Protein AF-A0A6V7ULL2-F1 (afdb_monomer_lite)

Organism: Meloidogyne enterolobii (NCBI:txid390850)

Radius of gyration: 16.39 Å; chains: 1; bounding box: 46×39×40 Å

Sequence (145 aa):
MGKAIVPNARLYYIKGDEFDYPAMVLNYNDGRDNDGDEVKQTCSNTSVIGDVFQLLDPESTFVWLDEYEECGPESPKPTEYLRKQIKVKLVEDENGMKINENCWISVNTYIWNWPVENENGDLIAPVVECIESGDWLLHTNNKNK

Structure (mmCIF, N/CA/C/O backbone):
data_AF-A0A6V7ULL2-F1
#
_entry.id   AF-A0A6V7ULL2-F1
#
loop_
_atom_site.group_PDB
_atom_site.id
_atom_site.type_symbol
_atom_site.label_atom_id
_atom_site.label_alt_id
_atom_site.label_comp_id
_atom_site.label_asym_id
_atom_site.label_entity_id
_atom_site.label_seq_id
_atom_site.pdbx_PDB_ins_code
_atom_site.Cartn_x
_atom_site.Cartn_y
_atom_site.Cartn_z
_atom_site.occupancy
_atom_site.B_iso_or_equiv
_atom_site.auth_seq_id
_atom_site.auth_comp_id
_atom_site.auth_asym_id
_atom_site.auth_atom_id
_atom_site.pdbx_PDB_model_num
ATOM 1 N N . MET A 1 1 ? -16.478 2.527 6.599 1.00 76.62 1 MET A N 1
ATOM 2 C CA . MET A 1 1 ? -15.164 2.108 7.169 1.00 76.62 1 MET A CA 1
ATOM 3 C C . MET A 1 1 ? -14.273 3.345 7.319 1.00 76.62 1 MET A C 1
ATOM 5 O O . MET A 1 1 ? -14.473 4.287 6.564 1.00 76.62 1 MET A O 1
ATOM 9 N N . GLY A 1 2 ? -13.400 3.384 8.333 1.00 92.25 2 GLY A N 1
ATOM 10 C CA . GLY A 1 2 ? -12.644 4.584 8.730 1.00 92.25 2 GLY A CA 1
ATOM 11 C C . GLY A 1 2 ? -11.133 4.462 8.531 1.00 92.25 2 GLY A C 1
ATOM 12 O O . GLY A 1 2 ? -10.679 3.805 7.593 1.00 92.25 2 GLY A O 1
ATOM 13 N N . LYS A 1 3 ? -10.349 5.090 9.413 1.00 95.25 3 LYS A N 1
ATOM 14 C CA . LYS A 1 3 ? -8.883 5.133 9.307 1.00 95.25 3 LYS A CA 1
ATOM 15 C C . LYS A 1 3 ? -8.223 3.879 9.847 1.00 95.25 3 LYS A C 1
ATOM 17 O O . LYS A 1 3 ? -8.606 3.356 10.897 1.00 95.25 3 LYS A O 1
ATOM 22 N N . ALA A 1 4 ? -7.172 3.443 9.166 1.00 95.94 4 ALA A N 1
ATOM 23 C CA . ALA A 1 4 ? -6.332 2.342 9.591 1.00 95.94 4 ALA A CA 1
ATOM 24 C C . ALA A 1 4 ? -4.843 2.676 9.508 1.00 95.94 4 ALA A C 1
ATOM 26 O O . ALA A 1 4 ? -4.400 3.524 8.735 1.00 95.94 4 ALA A O 1
ATOM 27 N N . ILE A 1 5 ? -4.077 1.949 10.314 1.00 95.62 5 ILE A N 1
ATOM 28 C CA . ILE A 1 5 ? -2.622 1.954 10.310 1.00 95.62 5 ILE A CA 1
ATOM 29 C C . ILE A 1 5 ? -2.140 0.616 9.757 1.00 95.62 5 ILE A C 1
ATOM 31 O O . ILE A 1 5 ? -2.496 -0.450 10.274 1.00 95.62 5 ILE A O 1
ATOM 35 N N . VAL A 1 6 ? -1.292 0.681 8.737 1.00 95.94 6 VAL A N 1
ATOM 36 C CA . VAL A 1 6 ? -0.493 -0.434 8.235 1.00 95.94 6 VAL A CA 1
ATOM 37 C C . VAL A 1 6 ? 0.835 -0.440 8.995 1.00 95.94 6 VAL A C 1
ATOM 39 O O . VAL A 1 6 ? 1.656 0.452 8.785 1.00 95.94 6 VAL A O 1
ATOM 42 N N . PRO A 1 7 ? 1.065 -1.389 9.913 1.00 93.00 7 PRO A N 1
ATOM 43 C CA . PRO A 1 7 ? 2.337 -1.495 10.613 1.00 93.00 7 PRO A CA 1
ATOM 44 C C . PRO A 1 7 ? 3.390 -2.177 9.736 1.00 93.00 7 PRO A C 1
ATOM 46 O O . PRO A 1 7 ? 3.055 -2.920 8.816 1.00 93.00 7 PRO A O 1
ATOM 49 N N . ASN A 1 8 ? 4.660 -1.993 10.091 1.00 91.25 8 ASN A N 1
ATOM 50 C CA . ASN A 1 8 ? 5.816 -2.518 9.364 1.00 91.25 8 ASN A CA 1
ATOM 51 C C . ASN A 1 8 ? 5.768 -2.154 7.876 1.00 91.25 8 ASN A C 1
ATOM 53 O O . ASN A 1 8 ? 6.025 -2.989 7.012 1.00 91.25 8 ASN A O 1
ATOM 57 N N . ALA A 1 9 ? 5.398 -0.915 7.579 1.00 93.88 9 ALA A N 1
ATOM 58 C CA . ALA A 1 9 ? 5.301 -0.412 6.222 1.00 93.88 9 ALA A CA 1
ATOM 59 C C . ALA A 1 9 ? 5.868 0.999 6.139 1.00 93.88 9 ALA A C 1
ATOM 61 O O . ALA A 1 9 ? 5.933 1.724 7.134 1.00 93.88 9 ALA A O 1
ATOM 62 N N . ARG A 1 10 ? 6.266 1.381 4.932 1.00 95.06 10 ARG A N 1
ATOM 63 C CA . ARG A 1 10 ? 6.764 2.711 4.601 1.00 95.06 10 ARG A CA 1
ATOM 64 C C . ARG A 1 10 ? 6.039 3.259 3.403 1.00 95.06 10 ARG A C 1
ATOM 66 O O . ARG A 1 10 ? 5.603 2.497 2.544 1.00 95.06 10 ARG A O 1
ATOM 73 N N . LEU A 1 11 ? 5.948 4.579 3.364 1.00 96.00 11 LEU A N 1
ATOM 74 C CA . LEU A 1 11 ? 5.337 5.309 2.274 1.00 96.00 11 LEU A CA 1
ATOM 75 C C . LEU A 1 11 ? 6.412 6.131 1.574 1.00 96.00 11 LEU A C 1
ATOM 77 O O . LEU A 1 11 ? 7.161 6.849 2.230 1.00 96.00 11 LEU A O 1
ATOM 81 N N . TYR A 1 12 ? 6.469 6.038 0.257 1.00 95.62 12 TYR A N 1
ATOM 82 C CA . TYR A 1 12 ? 7.415 6.758 -0.580 1.00 95.62 12 TYR A CA 1
ATOM 83 C C . TYR A 1 12 ? 6.665 7.646 -1.570 1.00 95.62 12 TYR A C 1
ATOM 85 O O . TYR A 1 12 ? 5.563 7.314 -2.003 1.00 95.62 12 TYR A O 1
ATOM 93 N N . TYR A 1 13 ? 7.260 8.781 -1.916 1.00 95.81 13 TYR A N 1
ATOM 94 C CA . TYR A 1 13 ? 6.781 9.662 -2.978 1.00 95.81 13 TYR A CA 1
ATOM 95 C C . TYR A 1 13 ? 7.464 9.265 -4.290 1.00 95.81 13 TYR A C 1
ATOM 97 O O . TYR A 1 13 ? 8.697 9.299 -4.392 1.00 95.81 13 TYR A O 1
ATOM 105 N N . ILE A 1 14 ? 6.654 8.872 -5.271 1.00 95.88 14 ILE A N 1
ATOM 106 C CA . ILE A 1 14 ? 7.091 8.521 -6.617 1.00 95.88 14 ILE A CA 1
ATOM 107 C C . ILE A 1 14 ? 6.783 9.675 -7.557 1.00 95.88 14 ILE A C 1
ATOM 109 O O . ILE A 1 14 ? 5.654 10.172 -7.596 1.00 95.88 14 ILE A O 1
ATOM 113 N N . LYS A 1 15 ? 7.789 10.078 -8.333 1.00 94.81 15 LYS A N 1
ATOM 114 C CA . LYS A 1 15 ? 7.603 11.035 -9.417 1.00 94.81 15 LYS A CA 1
ATOM 115 C C . LYS A 1 15 ? 7.201 10.295 -10.687 1.00 94.81 15 LYS A C 1
ATOM 117 O O . LYS A 1 15 ? 8.050 9.660 -11.310 1.00 94.81 15 LYS A O 1
ATOM 122 N N . GLY A 1 16 ? 5.924 10.376 -11.041 1.00 89.81 16 GLY A N 1
ATOM 123 C CA . GLY A 1 16 ? 5.402 9.789 -12.271 1.00 89.81 16 GLY A CA 1
ATOM 124 C C . GLY A 1 16 ? 5.525 10.732 -13.467 1.00 89.81 16 GLY A C 1
ATOM 125 O O . GLY A 1 16 ? 5.832 11.919 -13.324 1.00 89.81 16 GLY A O 1
ATOM 126 N N . ASP A 1 17 ? 5.272 10.194 -14.658 1.00 87.44 17 ASP A N 1
ATOM 127 C CA . ASP A 1 17 ? 5.325 10.962 -15.907 1.00 87.44 17 ASP A CA 1
ATOM 128 C C . ASP A 1 17 ? 4.113 11.896 -16.068 1.00 87.44 17 ASP A C 1
ATOM 130 O O . ASP A 1 17 ? 4.262 13.038 -16.509 1.00 87.44 17 ASP A O 1
ATOM 134 N N . GLU A 1 18 ? 2.917 11.431 -15.688 1.00 86.69 18 GLU A N 1
ATOM 135 C CA . GLU A 1 18 ? 1.670 12.209 -15.771 1.00 86.69 18 GLU A CA 1
ATOM 136 C C . GLU A 1 18 ? 1.243 12.802 -14.424 1.00 86.69 18 GLU A C 1
ATOM 138 O O . GLU A 1 18 ? 0.775 13.941 -14.354 1.00 86.69 18 GLU A O 1
ATOM 143 N N . PHE A 1 19 ? 1.399 12.033 -13.349 1.00 86.75 19 PHE A N 1
ATOM 144 C CA . PHE A 1 19 ? 1.062 12.434 -11.990 1.00 86.75 19 PHE A CA 1
ATOM 145 C C . PHE A 1 19 ? 1.993 11.752 -10.995 1.00 86.75 19 PHE A C 1
ATOM 147 O O . PHE A 1 19 ? 2.426 10.620 -11.195 1.00 86.75 19 PHE A O 1
ATOM 154 N N . ASP A 1 20 ? 2.276 12.448 -9.901 1.00 92.69 20 ASP A N 1
ATOM 155 C CA . ASP A 1 20 ? 3.003 11.865 -8.783 1.00 92.69 20 ASP A CA 1
ATOM 156 C C . ASP A 1 20 ? 2.073 10.998 -7.938 1.00 92.69 20 ASP A C 1
ATOM 158 O O . ASP A 1 20 ? 0.892 11.319 -7.765 1.00 92.69 20 ASP A O 1
ATOM 162 N N . TYR A 1 21 ? 2.612 9.932 -7.357 1.00 93.31 21 TYR A N 1
ATOM 163 C CA . TYR A 1 21 ? 1.809 8.981 -6.600 1.00 93.31 21 TYR A CA 1
ATOM 164 C C . TYR A 1 21 ? 2.562 8.383 -5.400 1.00 93.31 21 TYR A C 1
ATOM 166 O O . TYR A 1 21 ? 3.797 8.375 -5.362 1.00 93.31 21 TYR A O 1
ATOM 174 N N . PRO A 1 22 ? 1.832 7.919 -4.369 1.00 95.69 22 PRO A N 1
ATOM 175 C CA . PRO A 1 22 ? 2.428 7.246 -3.225 1.00 95.69 22 PRO A CA 1
ATOM 176 C C . PRO A 1 22 ? 2.733 5.774 -3.520 1.00 95.69 22 PRO A C 1
ATOM 178 O O . PRO A 1 22 ? 1.890 5.066 -4.055 1.00 95.69 22 PRO A O 1
ATOM 181 N N . ALA A 1 23 ? 3.874 5.282 -3.040 1.00 95.69 23 ALA A N 1
ATOM 182 C CA . ALA A 1 23 ? 4.236 3.867 -3.048 1.00 95.69 23 ALA A CA 1
ATOM 183 C C . ALA A 1 23 ? 4.351 3.329 -1.617 1.00 95.69 23 ALA A C 1
ATOM 185 O O . ALA A 1 23 ? 5.197 3.778 -0.841 1.00 95.69 23 ALA A O 1
ATOM 186 N N . MET A 1 24 ? 3.516 2.350 -1.257 1.00 96.19 24 MET A N 1
ATOM 187 C CA . MET A 1 24 ? 3.641 1.647 0.021 1.00 96.19 24 MET A CA 1
ATOM 188 C C . MET A 1 24 ? 4.517 0.404 -0.131 1.00 96.19 24 MET A C 1
ATOM 190 O O . MET A 1 24 ? 4.204 -0.487 -0.917 1.00 96.19 24 MET A O 1
ATOM 194 N N . VAL A 1 25 ? 5.571 0.311 0.677 1.00 94.94 25 VAL A N 1
ATOM 195 C CA . VAL A 1 25 ? 6.464 -0.852 0.760 1.00 94.94 25 VAL A CA 1
ATOM 196 C C . VAL A 1 25 ? 6.285 -1.521 2.116 1.00 94.94 25 VAL A C 1
ATOM 198 O O . VAL A 1 25 ? 6.264 -0.853 3.149 1.00 94.94 25 VAL A O 1
ATOM 201 N N . LEU A 1 26 ? 6.168 -2.849 2.128 1.00 92.06 26 LEU A N 1
ATOM 202 C CA . LEU A 1 26 ? 6.168 -3.623 3.369 1.00 92.06 26 LEU A CA 1
ATOM 203 C C . LEU A 1 26 ? 7.610 -3.896 3.804 1.00 92.06 26 LEU A C 1
ATOM 205 O O . LEU A 1 26 ? 8.407 -4.427 3.030 1.00 92.06 26 LEU A O 1
ATOM 209 N N . ASN A 1 27 ? 7.926 -3.606 5.062 1.00 84.06 27 ASN A N 1
ATOM 210 C CA . ASN A 1 27 ? 9.162 -4.055 5.681 1.00 84.06 27 ASN A CA 1
ATOM 211 C C . ASN A 1 27 ? 9.011 -5.557 5.953 1.00 84.06 27 ASN A C 1
ATOM 213 O O . ASN A 1 27 ? 8.255 -5.968 6.838 1.00 84.06 27 ASN A O 1
ATOM 217 N N . TYR A 1 28 ? 9.700 -6.396 5.180 1.00 60.81 28 TYR A N 1
ATOM 218 C CA . TYR A 1 28 ? 9.790 -7.812 5.516 1.00 60.81 28 TYR A CA 1
ATOM 219 C C . TYR A 1 28 ? 10.593 -7.956 6.809 1.00 60.81 28 TYR A C 1
ATOM 221 O O . TYR A 1 28 ? 11.805 -7.754 6.821 1.00 60.81 28 TYR A O 1
ATOM 229 N N . ASN A 1 29 ? 9.919 -8.360 7.886 1.00 47.31 29 ASN A N 1
ATOM 230 C CA . ASN A 1 29 ? 10.578 -9.008 9.015 1.00 47.31 29 ASN A CA 1
ATOM 231 C C . ASN A 1 29 ? 11.028 -10.400 8.538 1.00 47.31 29 ASN A C 1
ATOM 233 O O . ASN A 1 29 ? 10.369 -11.397 8.834 1.00 47.31 29 ASN A O 1
ATOM 237 N N . ASP A 1 30 ? 12.101 -10.488 7.747 1.00 34.91 30 ASP A N 1
ATOM 238 C CA . ASP A 1 30 ? 12.868 -11.733 7.735 1.00 34.91 30 ASP A CA 1
ATOM 239 C C . ASP A 1 30 ? 13.397 -11.864 9.162 1.00 34.91 30 ASP A C 1
ATOM 241 O O . ASP A 1 30 ? 14.082 -10.964 9.643 1.00 34.91 30 ASP A O 1
ATOM 245 N N . GLY A 1 31 ? 13.000 -12.914 9.878 1.00 37.06 31 GLY A N 1
ATOM 246 C CA . GLY A 1 31 ? 13.398 -13.184 11.260 1.00 37.06 31 GLY A CA 1
ATOM 247 C C . GLY A 1 31 ? 14.886 -13.507 11.403 1.00 37.06 31 GLY A C 1
ATOM 248 O O . GLY A 1 31 ? 15.245 -14.394 12.171 1.00 37.06 31 GLY A O 1
ATOM 249 N N . ARG A 1 32 ? 15.753 -12.834 10.644 1.00 38.62 32 ARG A N 1
ATOM 250 C CA . ARG A 1 32 ? 17.177 -12.794 10.902 1.00 38.62 32 ARG A CA 1
ATOM 251 C C . ARG A 1 32 ? 17.416 -11.776 11.996 1.00 38.62 32 ARG A C 1
ATOM 253 O O . ARG A 1 32 ? 17.404 -10.566 11.773 1.00 38.62 32 ARG A O 1
ATOM 260 N N . ASP A 1 33 ? 17.684 -12.314 13.172 1.00 41.34 33 ASP A N 1
ATOM 261 C CA . ASP A 1 33 ? 18.658 -11.736 14.080 1.00 41.34 33 ASP A CA 1
ATOM 262 C C . ASP A 1 33 ? 19.939 -11.455 13.263 1.00 41.34 33 ASP A C 1
ATOM 264 O O . ASP A 1 33 ? 20.754 -12.347 13.035 1.00 41.34 33 ASP A O 1
ATOM 268 N N . ASN A 1 34 ? 20.070 -10.249 12.706 1.00 43.28 34 ASN A N 1
ATOM 269 C CA . ASN A 1 34 ? 21.249 -9.857 11.939 1.00 43.28 34 ASN A CA 1
ATOM 270 C C . ASN A 1 34 ? 22.294 -9.290 12.904 1.00 43.28 34 ASN A C 1
ATOM 272 O O . ASN A 1 34 ? 22.378 -8.085 13.133 1.00 43.28 34 ASN A O 1
ATOM 276 N N . ASP A 1 35 ? 23.104 -10.194 13.451 1.00 46.38 35 ASP A N 1
ATOM 277 C CA . ASP A 1 35 ? 24.536 -9.941 13.591 1.00 46.38 35 ASP A CA 1
ATOM 278 C C . ASP A 1 35 ? 25.095 -9.742 12.165 1.00 46.38 35 ASP A C 1
ATOM 280 O O . ASP A 1 35 ? 25.151 -10.693 11.385 1.00 46.38 35 ASP A O 1
ATOM 284 N N . GLY A 1 36 ? 25.476 -8.514 11.804 1.00 43.22 36 GLY A N 1
ATOM 285 C CA . GLY A 1 36 ? 26.248 -8.229 10.586 1.00 43.22 36 GLY A CA 1
ATOM 286 C C . GLY A 1 36 ? 25.607 -7.228 9.621 1.00 43.22 36 GLY A C 1
ATOM 287 O O . GLY A 1 36 ? 24.565 -7.501 9.036 1.00 43.22 36 GLY A O 1
ATOM 288 N N . ASP A 1 37 ? 26.309 -6.103 9.458 1.00 40.25 37 ASP A N 1
ATOM 289 C CA . ASP A 1 37 ? 26.110 -4.971 8.543 1.00 40.25 37 ASP A CA 1
ATOM 290 C C . ASP A 1 37 ? 24.738 -4.275 8.578 1.00 40.25 37 ASP A C 1
ATOM 292 O O . ASP A 1 37 ? 23.764 -4.675 7.941 1.00 40.25 37 ASP A O 1
ATOM 296 N N . GLU A 1 38 ? 24.701 -3.153 9.310 1.00 43.56 38 GLU A N 1
ATOM 297 C CA . GLU A 1 38 ? 23.631 -2.155 9.262 1.00 43.56 38 GLU A CA 1
ATOM 298 C C . GLU A 1 38 ? 23.393 -1.715 7.810 1.00 43.56 38 GLU A C 1
ATOM 300 O O . GLU A 1 38 ? 24.102 -0.862 7.269 1.00 43.56 38 GLU A O 1
ATOM 305 N N . VAL A 1 39 ? 22.359 -2.268 7.174 1.00 49.06 39 VAL A N 1
ATOM 306 C CA . VAL A 1 39 ? 21.775 -1.655 5.982 1.00 49.06 39 VAL A CA 1
ATOM 307 C C . VAL A 1 39 ? 21.327 -0.259 6.406 1.00 49.06 39 VAL A C 1
ATOM 309 O O . VAL A 1 39 ? 20.430 -0.123 7.241 1.00 49.06 39 VAL A O 1
ATOM 312 N N . LYS A 1 40 ? 21.995 0.777 5.883 1.00 53.44 40 LYS A N 1
ATOM 313 C CA . LYS A 1 40 ? 21.672 2.179 6.161 1.00 53.44 40 LYS A CA 1
ATOM 314 C C . LYS A 1 40 ? 20.259 2.462 5.687 1.00 53.44 40 LYS A C 1
ATOM 316 O O . LYS A 1 40 ? 20.011 2.705 4.514 1.00 53.44 40 LYS A O 1
ATOM 321 N N . GLN A 1 41 ? 19.343 2.403 6.633 1.00 57.22 41 GLN A N 1
ATOM 322 C CA . GLN A 1 41 ? 17.932 2.551 6.383 1.00 57.22 41 GLN A CA 1
ATOM 323 C C . GLN A 1 41 ? 17.564 4.030 6.465 1.00 57.22 41 GLN A C 1
ATOM 325 O O . GLN A 1 41 ? 17.807 4.667 7.490 1.00 57.22 41 GLN A O 1
ATOM 330 N N . THR A 1 42 ? 17.003 4.588 5.393 1.00 60.38 42 THR A N 1
ATOM 331 C CA . THR A 1 42 ? 16.804 6.046 5.317 1.00 60.38 42 THR A CA 1
ATOM 332 C C . THR A 1 42 ? 15.591 6.550 6.089 1.00 60.38 42 THR A C 1
ATOM 334 O O . THR A 1 42 ? 15.568 7.715 6.474 1.00 60.38 42 THR A O 1
ATOM 337 N N . CYS A 1 43 ? 14.608 5.678 6.339 1.00 62.50 43 CYS A N 1
ATOM 338 C CA . CYS A 1 43 ? 13.311 6.078 6.870 1.00 62.50 43 CYS A CA 1
ATOM 339 C C . CYS A 1 43 ? 13.061 5.554 8.288 1.00 62.50 43 CYS A C 1
ATOM 341 O O . CYS A 1 43 ? 13.082 4.339 8.530 1.00 62.50 43 CYS A O 1
ATOM 343 N N . SER A 1 44 ? 12.801 6.467 9.225 1.00 70.00 44 SER A N 1
ATOM 344 C CA . SER A 1 44 ? 12.641 6.136 10.649 1.00 70.00 44 SER A CA 1
ATOM 345 C C . SER A 1 44 ? 11.248 5.602 10.988 1.00 70.00 44 SER A C 1
ATOM 347 O O . SER A 1 44 ? 11.092 4.787 11.902 1.00 70.00 44 SER A O 1
ATOM 349 N N . ASN A 1 45 ? 10.231 6.013 10.227 1.00 74.00 45 ASN A N 1
ATOM 350 C CA . ASN A 1 45 ? 8.876 5.512 10.397 1.00 74.00 45 ASN A CA 1
ATOM 351 C C . ASN A 1 45 ? 8.721 4.074 9.863 1.00 74.00 45 ASN A C 1
ATOM 353 O O . ASN A 1 45 ? 9.368 3.626 8.910 1.00 74.00 45 ASN A O 1
ATOM 357 N N . THR A 1 46 ? 7.832 3.340 10.522 1.00 85.75 46 THR A N 1
ATOM 358 C CA . THR A 1 46 ? 7.502 1.935 10.261 1.00 85.75 46 THR A CA 1
ATOM 359 C C . THR A 1 46 ? 5.995 1.723 10.136 1.00 85.75 46 THR A C 1
ATOM 361 O O . THR A 1 46 ? 5.515 0.596 10.252 1.00 85.75 46 THR A O 1
ATOM 364 N N . SER A 1 47 ? 5.226 2.790 9.917 1.00 93.56 47 SER A N 1
ATOM 365 C CA . SER A 1 47 ? 3.782 2.706 9.747 1.00 93.56 47 SER A CA 1
ATOM 366 C C . SER A 1 47 ? 3.250 3.652 8.675 1.00 93.56 47 SER A C 1
ATOM 368 O O . SER A 1 47 ? 3.736 4.769 8.523 1.00 93.56 47 SER A O 1
ATOM 370 N N . VAL A 1 48 ? 2.220 3.198 7.963 1.00 96.38 48 VAL A N 1
ATOM 371 C CA . VAL A 1 48 ? 1.487 3.975 6.955 1.00 96.38 48 VAL A CA 1
ATOM 372 C C . VAL A 1 48 ? 0.050 4.166 7.416 1.00 96.38 48 VAL A C 1
ATOM 374 O O . VAL A 1 48 ? -0.567 3.235 7.935 1.00 96.38 48 VAL A O 1
ATOM 377 N N . ILE A 1 49 ? -0.484 5.369 7.237 1.00 95.56 49 ILE A N 1
ATOM 378 C CA . ILE A 1 49 ? -1.856 5.735 7.583 1.00 95.56 49 ILE A CA 1
ATOM 379 C C . ILE A 1 49 ? -2.670 5.815 6.295 1.00 95.56 49 ILE A C 1
ATOM 381 O O . ILE A 1 49 ? -2.234 6.396 5.303 1.00 95.56 49 ILE A O 1
ATOM 385 N N . GLY A 1 50 ? -3.872 5.250 6.322 1.00 95.31 50 GLY A N 1
ATOM 386 C CA . GLY A 1 50 ? -4.799 5.325 5.203 1.00 95.31 50 GLY A CA 1
ATOM 387 C C . GLY A 1 50 ? -6.246 5.136 5.627 1.00 95.31 50 GLY A C 1
ATOM 388 O O . GLY A 1 50 ? -6.552 4.858 6.789 1.00 95.31 50 GLY A O 1
ATOM 389 N N . ASP A 1 51 ? -7.139 5.282 4.658 1.00 95.56 51 ASP A N 1
ATOM 390 C CA . ASP A 1 51 ? -8.564 5.024 4.817 1.00 95.56 51 ASP A CA 1
ATOM 391 C C . ASP A 1 51 ? -8.902 3.622 4.289 1.00 95.56 51 ASP A C 1
ATOM 393 O O . ASP A 1 51 ? -8.333 3.153 3.301 1.00 95.56 51 ASP A O 1
ATOM 397 N N . VAL A 1 52 ? -9.830 2.936 4.956 1.00 95.50 52 VAL A N 1
ATOM 398 C CA . VAL A 1 52 ? -10.322 1.620 4.536 1.00 95.50 52 VAL A CA 1
ATOM 399 C C . VAL A 1 52 ? -11.744 1.768 4.026 1.00 95.50 52 VAL A C 1
ATOM 401 O O . VAL A 1 52 ? -12.568 2.437 4.645 1.00 95.50 52 VAL A O 1
ATOM 404 N N . PHE A 1 53 ? -12.053 1.085 2.926 1.00 94.62 53 PHE A N 1
ATOM 405 C CA . PHE A 1 53 ? -13.375 1.097 2.312 1.00 94.62 53 PHE A CA 1
ATOM 406 C C . PHE A 1 53 ? -13.940 -0.316 2.205 1.00 94.62 53 PHE A C 1
ATOM 408 O O . PHE A 1 53 ? -13.226 -1.271 1.896 1.00 94.62 53 PHE A O 1
ATOM 415 N N . GLN A 1 54 ? -15.246 -0.439 2.443 1.00 94.38 54 GLN A N 1
ATOM 416 C CA . GLN A 1 54 ? -15.975 -1.666 2.156 1.00 94.38 54 GLN A CA 1
ATOM 417 C C . GLN A 1 54 ? -16.456 -1.612 0.708 1.00 94.38 54 GLN A C 1
ATOM 419 O O . GLN A 1 54 ? -17.201 -0.707 0.335 1.00 94.38 54 GLN A O 1
ATOM 424 N N . LEU A 1 55 ? -16.044 -2.589 -0.096 1.00 94.94 55 LEU A N 1
ATOM 425 C CA . LEU A 1 55 ? -16.494 -2.714 -1.478 1.00 94.94 55 LEU A CA 1
ATOM 426 C C . LEU A 1 55 ? -17.840 -3.443 -1.532 1.00 94.94 55 LEU A C 1
ATOM 428 O O . LEU A 1 55 ? -18.027 -4.448 -0.844 1.00 94.94 55 LEU A O 1
ATOM 432 N N . LEU A 1 56 ? -18.764 -2.939 -2.354 1.00 95.31 56 LEU A N 1
ATOM 433 C CA . LEU A 1 56 ? -20.078 -3.559 -2.569 1.00 95.31 56 LEU A CA 1
ATOM 434 C C . LEU A 1 56 ? -19.979 -4.813 -3.445 1.00 95.31 56 LEU A C 1
ATOM 436 O O . LEU A 1 56 ? -20.620 -5.815 -3.144 1.00 95.31 56 LEU A O 1
ATOM 440 N N . ASP A 1 57 ? -19.151 -4.754 -4.490 1.00 96.75 57 ASP A N 1
ATOM 441 C CA . ASP A 1 57 ? -18.835 -5.874 -5.379 1.00 96.75 57 ASP A CA 1
ATOM 442 C C . ASP A 1 57 ? -17.309 -6.026 -5.497 1.00 96.75 57 ASP A C 1
ATOM 444 O O . ASP A 1 57 ? -16.691 -5.494 -6.423 1.00 96.75 57 ASP A O 1
ATOM 448 N N . PRO A 1 58 ? -16.666 -6.700 -4.523 1.00 95.62 58 PRO A N 1
ATOM 449 C CA . PRO A 1 58 ? -15.215 -6.826 -4.498 1.00 95.62 58 PRO A CA 1
ATOM 450 C C . PRO A 1 58 ? -14.642 -7.484 -5.757 1.00 95.62 58 PRO A C 1
ATOM 452 O O . PRO A 1 58 ? -13.564 -7.098 -6.192 1.00 95.62 58 PRO A O 1
ATOM 455 N N . GLU A 1 59 ? -15.334 -8.464 -6.342 1.00 95.25 59 GLU A N 1
ATOM 456 C CA . GLU A 1 59 ? -14.832 -9.211 -7.499 1.00 95.25 59 GLU A CA 1
ATOM 457 C C . GLU A 1 59 ? -14.682 -8.293 -8.714 1.00 95.25 59 GLU A C 1
ATOM 459 O O . GLU A 1 59 ? -13.572 -8.124 -9.223 1.00 95.25 59 GLU A O 1
ATOM 464 N N . SER A 1 60 ? -15.763 -7.615 -9.108 1.00 96.56 60 SER A N 1
ATOM 465 C CA . SER A 1 60 ? -15.733 -6.690 -10.244 1.00 96.56 60 SER A CA 1
ATOM 466 C C . SER A 1 60 ? -14.857 -5.468 -9.971 1.00 96.56 60 SER A C 1
ATOM 468 O O . SER A 1 60 ? -14.118 -5.026 -10.851 1.00 96.56 60 SER A O 1
ATOM 470 N N . THR A 1 61 ? -14.906 -4.915 -8.752 1.00 97.00 61 THR A N 1
ATOM 471 C CA . THR A 1 61 ? -14.103 -3.735 -8.404 1.00 97.00 61 THR A CA 1
ATOM 472 C C . THR A 1 61 ? -12.612 -4.040 -8.442 1.00 97.00 61 THR A C 1
ATOM 474 O O . THR A 1 61 ? -11.854 -3.225 -8.957 1.00 97.00 61 THR A O 1
ATOM 477 N N . PHE A 1 62 ? -12.173 -5.199 -7.947 1.00 97.00 62 PHE A N 1
ATOM 478 C CA . PHE A 1 62 ? -10.752 -5.525 -7.995 1.00 97.00 62 PHE A CA 1
ATOM 479 C C . PHE A 1 62 ? -10.247 -5.825 -9.400 1.00 97.00 62 PHE A C 1
ATOM 481 O O . PHE A 1 62 ? -9.106 -5.491 -9.676 1.00 97.00 62 PHE A O 1
ATOM 488 N N . VAL A 1 63 ? -11.055 -6.412 -10.288 1.00 96.06 63 VAL A N 1
ATOM 489 C CA . VAL A 1 63 ? -10.656 -6.554 -11.700 1.00 96.06 63 VAL A CA 1
ATOM 490 C C . VAL A 1 63 ? -10.395 -5.178 -12.3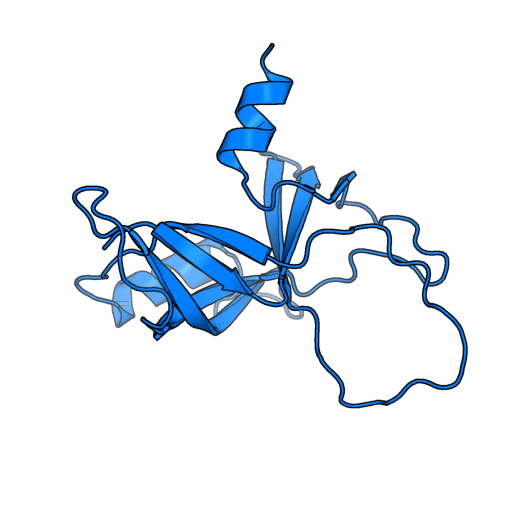04 1.00 96.06 63 VAL A C 1
ATOM 492 O O . VAL A 1 63 ? -9.350 -4.959 -12.900 1.00 96.06 63 VAL A O 1
ATOM 495 N N . TRP A 1 64 ? -11.306 -4.226 -12.090 1.00 96.38 64 TRP A N 1
ATOM 496 C CA . TRP A 1 64 ? -11.130 -2.867 -12.596 1.00 96.38 64 TRP A CA 1
ATOM 497 C C . TRP A 1 64 ? -9.913 -2.151 -11.986 1.00 96.38 64 TRP A C 1
ATOM 499 O O . TRP A 1 64 ? -9.158 -1.515 -12.715 1.00 96.38 64 TRP A O 1
ATOM 509 N N . LEU A 1 65 ? -9.700 -2.274 -10.670 1.00 96.56 65 LEU A N 1
ATOM 510 C CA . LEU A 1 65 ? -8.539 -1.684 -9.998 1.00 96.56 65 LEU A CA 1
ATOM 511 C C . LEU A 1 65 ? -7.218 -2.339 -10.428 1.00 96.56 65 LEU A C 1
ATOM 513 O O . LEU A 1 65 ? -6.231 -1.637 -10.581 1.00 96.56 65 LEU A O 1
ATOM 517 N N . ASP A 1 66 ? -7.185 -3.654 -10.649 1.00 96.88 66 ASP A N 1
ATOM 518 C CA . ASP A 1 66 ? -5.973 -4.341 -11.106 1.00 96.88 66 ASP A CA 1
ATOM 519 C C . ASP A 1 66 ? -5.560 -3.888 -12.511 1.00 96.88 66 ASP A C 1
ATOM 521 O O . ASP A 1 66 ? -4.370 -3.733 -12.767 1.00 96.88 66 ASP A O 1
ATOM 525 N N . GLU A 1 67 ? -6.523 -3.647 -13.406 1.00 95.75 67 GLU A N 1
ATOM 526 C CA . GLU A 1 67 ? -6.248 -3.060 -14.723 1.00 95.75 67 GLU A CA 1
ATOM 527 C C . GLU A 1 67 ? -5.765 -1.607 -14.603 1.00 95.75 67 GLU A C 1
ATOM 529 O O . GLU A 1 67 ? -4.824 -1.221 -15.289 1.00 95.75 67 GLU A O 1
ATOM 534 N N . TYR A 1 68 ? -6.372 -0.810 -13.713 1.00 93.56 68 TYR A N 1
ATOM 535 C CA . TYR A 1 68 ? -5.963 0.579 -13.464 1.00 93.56 68 TYR A CA 1
ATOM 536 C C . TYR A 1 68 ? -4.539 0.686 -12.895 1.00 93.56 68 TYR A C 1
ATOM 538 O O . TYR A 1 68 ? -3.764 1.518 -13.348 1.00 93.56 68 TYR A O 1
ATOM 546 N N . GLU A 1 69 ? -4.187 -0.171 -11.935 1.00 93.56 69 GLU A N 1
ATOM 547 C CA . GLU A 1 69 ? -2.849 -0.248 -11.322 1.00 93.56 69 GLU A CA 1
ATOM 548 C C . GLU A 1 69 ? -1.847 -1.044 -12.182 1.00 93.56 69 GLU A C 1
ATOM 550 O O . GLU A 1 69 ? -0.764 -1.406 -11.717 1.00 93.56 69 GLU A O 1
ATOM 555 N N . GLU A 1 70 ? -2.240 -1.401 -13.409 1.00 93.75 70 GLU A N 1
ATOM 556 C CA . GLU A 1 70 ? -1.457 -2.181 -14.368 1.00 93.75 70 GLU A CA 1
ATOM 557 C C . GLU A 1 70 ? -0.861 -3.474 -13.776 1.00 93.75 70 GLU A C 1
ATOM 559 O O . GLU A 1 70 ? 0.235 -3.909 -14.135 1.00 93.75 70 GLU A O 1
ATOM 564 N N . CYS A 1 71 ? -1.604 -4.141 -12.890 1.00 95.44 71 CYS A N 1
ATOM 565 C CA . CYS A 1 71 ? -1.215 -5.404 -12.258 1.00 95.44 71 CYS A CA 1
ATOM 566 C C . CYS A 1 71 ? -2.185 -6.571 -12.515 1.00 95.44 71 CYS A C 1
ATOM 568 O O . CYS A 1 71 ? -2.132 -7.600 -11.830 1.00 95.44 71 CYS A O 1
ATOM 570 N N . GLY A 1 72 ? -3.044 -6.422 -13.524 1.00 92.44 72 GLY A N 1
ATOM 571 C CA . GLY A 1 72 ? -3.970 -7.442 -13.998 1.00 92.44 72 GLY A CA 1
ATOM 572 C C . GLY A 1 72 ? -3.289 -8.665 -14.635 1.00 92.44 72 GLY A C 1
ATOM 573 O O . GLY A 1 72 ? -2.069 -8.707 -14.824 1.00 92.44 72 GLY A O 1
ATOM 574 N N . PRO A 1 73 ? -4.066 -9.711 -14.973 1.00 90.25 73 PRO A N 1
ATOM 575 C CA . PRO A 1 73 ? -3.540 -10.952 -15.550 1.00 90.25 73 PRO A CA 1
ATOM 576 C C . PRO A 1 73 ? -2.758 -10.757 -16.855 1.00 90.25 73 PRO A C 1
ATOM 578 O O . PRO A 1 73 ? -1.792 -11.488 -17.092 1.00 90.25 73 PRO A O 1
ATOM 581 N N . GLU A 1 74 ? -3.165 -9.774 -17.659 1.00 92.75 74 GLU A N 1
ATOM 582 C CA . GLU A 1 74 ? -2.589 -9.464 -18.971 1.00 92.75 74 GLU A CA 1
ATOM 583 C C . GLU A 1 74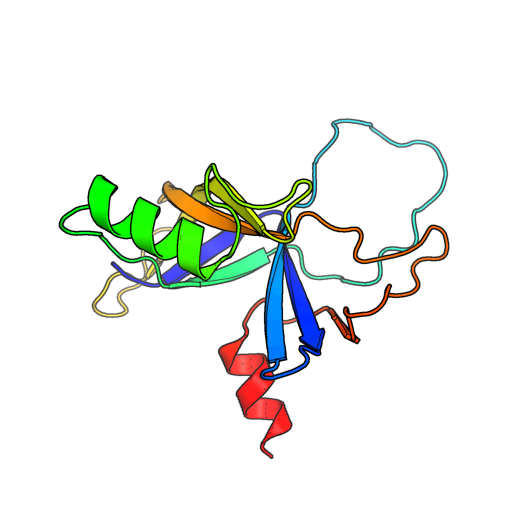 ? -1.435 -8.450 -18.899 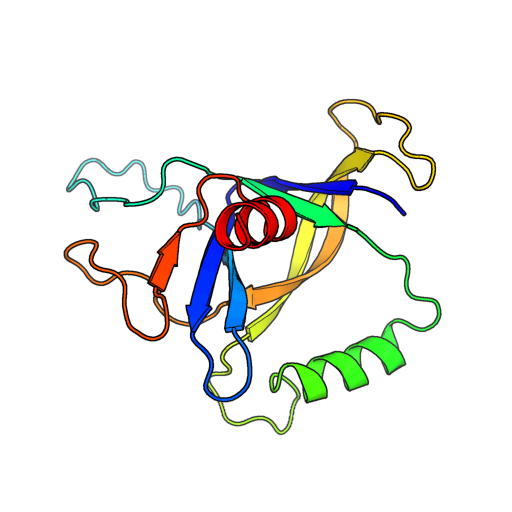1.00 92.75 74 GLU A C 1
ATOM 585 O O . GLU A 1 74 ? -0.761 -8.205 -19.903 1.00 92.75 74 GLU A O 1
ATOM 590 N N . SER A 1 75 ? -1.164 -7.880 -17.721 1.00 92.44 75 SER A N 1
ATOM 591 C CA . SER A 1 75 ? -0.101 -6.895 -17.543 1.00 92.44 75 SER A CA 1
ATOM 592 C C . SER A 1 75 ? 1.295 -7.514 -17.715 1.00 92.44 75 SER A C 1
ATOM 594 O O . SER A 1 75 ? 1.555 -8.625 -17.226 1.00 92.44 75 SER A O 1
ATOM 596 N N . PRO A 1 76 ? 2.241 -6.805 -18.365 1.00 92.44 76 PRO A N 1
ATOM 597 C CA . PRO A 1 76 ? 3.635 -7.225 -18.426 1.00 92.44 76 PRO A CA 1
ATOM 598 C C . PRO A 1 76 ? 4.229 -7.416 -17.026 1.00 92.44 76 PRO A C 1
ATOM 600 O O . PRO A 1 76 ? 3.992 -6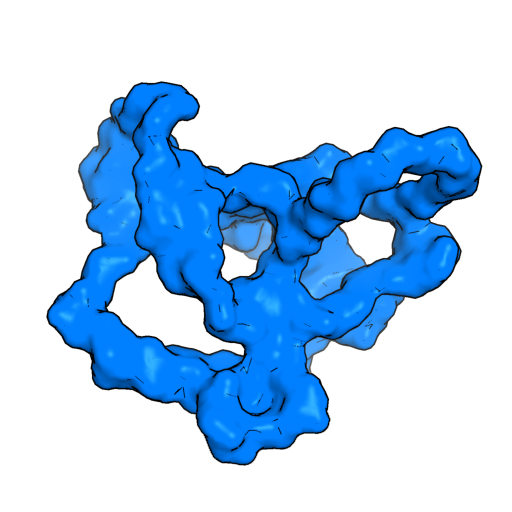.626 -16.117 1.00 92.44 76 PRO A O 1
ATOM 603 N N . LYS A 1 77 ? 5.028 -8.473 -16.847 1.00 91.06 77 LYS A N 1
ATOM 604 C CA . LYS A 1 77 ? 5.653 -8.802 -15.556 1.00 91.06 77 LYS A CA 1
ATOM 605 C C . LYS A 1 77 ? 7.160 -8.518 -15.576 1.00 91.06 77 LYS A C 1
ATOM 607 O O . LYS A 1 77 ? 7.798 -8.826 -16.586 1.00 91.06 77 LYS A O 1
ATOM 612 N N . PRO A 1 78 ? 7.751 -8.053 -14.456 1.00 92.31 78 PRO A N 1
ATOM 613 C CA . PRO A 1 78 ? 7.101 -7.742 -13.176 1.00 92.31 78 PRO A CA 1
ATOM 614 C C . PRO A 1 78 ? 6.334 -6.411 -13.207 1.00 92.31 78 PRO A C 1
ATOM 616 O O . PRO A 1 78 ? 6.804 -5.443 -13.792 1.00 92.31 78 PRO A O 1
ATOM 619 N N . THR A 1 79 ? 5.187 -6.369 -12.531 1.00 94.19 79 THR A N 1
ATOM 620 C CA . THR A 1 79 ? 4.346 -5.169 -12.395 1.00 94.19 79 THR A CA 1
ATOM 621 C C . THR A 1 79 ? 4.906 -4.246 -11.308 1.00 94.19 79 THR A C 1
ATOM 623 O O . THR A 1 79 ? 5.621 -4.717 -10.411 1.00 94.19 79 THR A O 1
ATOM 626 N N . GLU A 1 80 ? 4.601 -2.947 -11.381 1.00 93.56 80 GLU A N 1
ATOM 627 C CA . GLU A 1 80 ? 5.009 -1.952 -10.372 1.00 93.56 80 GLU A CA 1
ATOM 628 C C . GLU A 1 80 ? 4.325 -2.198 -9.029 1.00 93.56 80 GLU A C 1
ATOM 630 O O . GLU A 1 80 ? 4.976 -2.213 -7.984 1.00 93.56 80 GLU A O 1
ATOM 635 N N . TYR A 1 81 ? 3.022 -2.475 -9.066 1.00 95.62 81 TYR A N 1
ATOM 636 C CA . TYR A 1 81 ? 2.236 -2.830 -7.895 1.00 95.62 81 TYR A CA 1
ATOM 637 C C . TYR A 1 81 ? 1.859 -4.306 -7.881 1.00 95.62 81 TYR A C 1
ATOM 639 O O . TYR A 1 81 ? 1.707 -4.966 -8.911 1.00 95.62 81 TYR A O 1
ATOM 647 N N . LEU A 1 82 ? 1.676 -4.830 -6.671 1.00 95.19 82 LEU A N 1
ATOM 648 C CA . LEU A 1 82 ? 1.082 -6.134 -6.413 1.00 95.19 82 LEU A CA 1
ATOM 649 C C . LEU A 1 82 ? -0.121 -5.976 -5.490 1.00 95.19 82 LEU A C 1
ATOM 651 O O . LEU A 1 82 ? 0.023 -5.498 -4.361 1.00 95.19 82 LEU A O 1
ATOM 655 N N . ARG A 1 83 ? -1.283 -6.487 -5.908 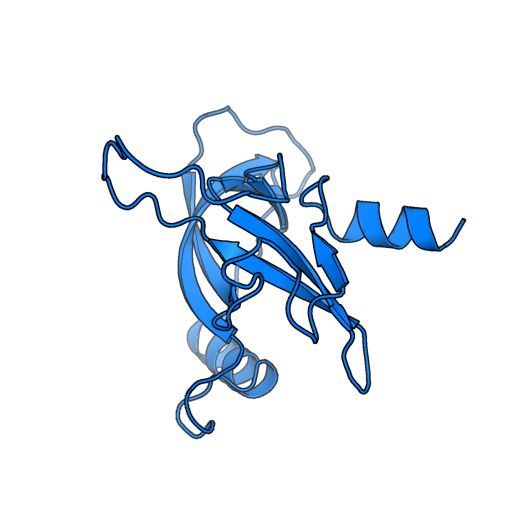1.00 96.25 83 ARG A N 1
ATOM 656 C CA . ARG A 1 83 ? -2.423 -6.638 -5.002 1.00 96.25 83 ARG A CA 1
ATOM 657 C C . ARG A 1 83 ? -2.117 -7.693 -3.937 1.00 96.25 83 ARG A C 1
ATOM 659 O O . ARG A 1 83 ? -1.775 -8.841 -4.236 1.00 96.25 83 ARG A O 1
ATOM 666 N N . LYS A 1 84 ? -2.240 -7.311 -2.668 1.00 95.56 84 LYS A N 1
ATOM 667 C CA . LYS A 1 84 ? -2.001 -8.167 -1.502 1.00 95.56 84 LYS A CA 1
ATOM 668 C C . LYS A 1 84 ? -3.108 -8.001 -0.478 1.00 95.56 84 LYS A C 1
ATOM 670 O O . LYS A 1 84 ? -3.564 -6.892 -0.213 1.00 95.56 84 LYS A O 1
ATOM 675 N N . GLN A 1 85 ? -3.472 -9.108 0.161 1.00 96.81 85 GLN A N 1
ATOM 676 C CA . GLN A 1 85 ? -4.252 -9.066 1.388 1.00 96.81 85 GLN A CA 1
ATOM 677 C C . GLN A 1 85 ? -3.306 -8.931 2.586 1.00 96.81 85 GLN A C 1
ATOM 679 O O . GLN A 1 85 ? -2.412 -9.759 2.767 1.00 96.81 85 GLN A O 1
ATOM 684 N N . ILE A 1 86 ? -3.505 -7.902 3.407 1.00 95.62 86 ILE A N 1
ATOM 685 C CA . ILE A 1 86 ? -2.683 -7.606 4.586 1.00 95.62 86 ILE A CA 1
ATOM 686 C C . ILE A 1 86 ? -3.550 -7.386 5.828 1.00 95.62 86 ILE A C 1
ATOM 688 O O . ILE A 1 86 ? -4.749 -7.128 5.722 1.00 95.62 86 ILE A O 1
ATOM 692 N N . LYS A 1 87 ? -2.940 -7.470 7.017 1.00 95.50 87 LYS A N 1
ATOM 693 C CA . LYS A 1 87 ? -3.588 -7.107 8.285 1.00 95.50 87 LYS A CA 1
ATOM 694 C C . LYS A 1 87 ? -3.248 -5.673 8.668 1.00 95.50 87 LYS A C 1
ATOM 696 O O . LYS A 1 87 ? -2.076 -5.309 8.695 1.00 95.50 87 LYS A O 1
ATOM 701 N N . VAL A 1 88 ? -4.264 -4.901 9.033 1.00 95.62 88 VAL A N 1
ATOM 702 C CA . VAL A 1 88 ? -4.128 -3.497 9.451 1.00 95.62 88 VAL A CA 1
ATOM 703 C C . VAL A 1 88 ? -4.854 -3.256 10.768 1.00 95.62 88 VAL A C 1
ATOM 705 O O . VAL A 1 88 ? -5.779 -3.997 11.112 1.00 95.62 88 VAL A O 1
ATOM 708 N N . LYS A 1 89 ? -4.434 -2.227 11.505 1.00 95.62 89 LYS A N 1
ATOM 709 C CA . LYS A 1 89 ? -5.102 -1.781 12.732 1.00 95.62 89 LYS A CA 1
ATOM 710 C C . LYS A 1 89 ? -6.130 -0.718 12.385 1.00 95.62 89 LYS A C 1
ATOM 712 O O . LYS A 1 89 ? -5.742 0.353 11.932 1.00 95.62 89 LYS A O 1
ATOM 717 N N . LEU A 1 90 ? -7.409 -0.985 12.609 1.00 95.50 90 LEU A N 1
ATOM 718 C CA . LEU A 1 90 ? -8.450 0.027 12.471 1.00 95.50 90 LEU A CA 1
ATOM 719 C C . LEU A 1 90 ? -8.410 0.938 13.707 1.00 95.50 90 LEU A C 1
ATOM 721 O O . LEU A 1 90 ? -8.517 0.453 14.832 1.00 95.50 90 LEU A O 1
ATOM 725 N N . VAL A 1 91 ? -8.210 2.239 13.498 1.00 95.31 91 VAL A N 1
ATOM 726 C CA . VAL A 1 91 ? -8.016 3.229 14.573 1.00 95.31 91 VAL A CA 1
ATOM 727 C C . VAL A 1 91 ? -9.165 4.219 14.678 1.00 95.31 91 VAL A C 1
ATOM 729 O O . VAL A 1 91 ? -9.389 4.768 15.754 1.00 95.31 91 VAL A O 1
ATOM 732 N N . GLU A 1 92 ? -9.924 4.403 13.600 1.00 95.19 92 GLU A N 1
ATOM 733 C CA . GLU A 1 92 ? -11.143 5.206 13.585 1.00 95.19 92 GLU A CA 1
ATOM 734 C C . GLU A 1 92 ? -12.231 4.490 12.785 1.00 95.19 92 GLU A C 1
ATOM 736 O O . GLU A 1 92 ? -11.949 3.791 11.807 1.00 95.19 92 GLU A O 1
ATOM 741 N N . ASP A 1 93 ? -13.483 4.660 13.199 1.00 93.00 93 ASP A N 1
ATOM 742 C CA . ASP A 1 93 ? -14.633 4.256 12.399 1.00 93.00 93 ASP A CA 1
ATOM 743 C C . ASP A 1 93 ? -14.985 5.319 11.343 1.00 93.00 93 ASP A C 1
ATOM 745 O O . ASP A 1 93 ? -14.306 6.331 11.177 1.00 93.00 93 ASP A O 1
ATOM 749 N N . GLU A 1 94 ? -16.056 5.082 10.591 1.00 90.62 94 GLU A N 1
ATOM 750 C CA . GLU A 1 94 ? -16.517 6.007 9.548 1.00 90.62 94 GLU A CA 1
ATOM 751 C C . GLU A 1 94 ? -17.058 7.346 10.066 1.00 90.62 94 GLU A C 1
ATOM 753 O O . GLU A 1 94 ? -17.200 8.285 9.289 1.00 90.62 94 GLU A O 1
ATOM 758 N N . ASN A 1 95 ? -17.332 7.448 11.368 1.00 92.62 95 ASN A N 1
ATOM 759 C CA . ASN A 1 95 ? -17.760 8.674 12.032 1.00 92.62 95 ASN A CA 1
ATOM 760 C C . ASN A 1 95 ? -16.584 9.399 12.714 1.00 92.62 95 ASN A C 1
ATOM 762 O O . ASN A 1 95 ? -16.800 10.394 13.408 1.00 92.62 95 ASN A O 1
ATOM 766 N N . GLY A 1 96 ? -15.350 8.906 12.551 1.00 90.75 96 GLY A N 1
ATOM 767 C CA . GLY A 1 96 ? -14.157 9.439 13.212 1.00 90.75 96 GLY A CA 1
ATOM 768 C C . GLY A 1 96 ? -14.061 9.072 14.696 1.00 90.75 96 GLY A C 1
ATOM 769 O O . GLY A 1 96 ? -13.280 9.671 15.439 1.00 90.75 96 GLY A O 1
ATOM 770 N N . MET A 1 97 ? -14.858 8.110 15.172 1.00 92.75 97 MET A N 1
ATOM 771 C CA . MET A 1 97 ? -14.758 7.634 16.545 1.00 92.75 97 MET A CA 1
ATOM 772 C C . MET A 1 97 ? -13.542 6.721 16.680 1.00 92.75 97 MET A C 1
ATOM 774 O O . MET A 1 97 ? -13.394 5.750 15.939 1.00 92.75 97 MET A O 1
ATOM 778 N N . LYS A 1 98 ? -12.685 7.012 17.664 1.00 93.56 98 LYS A N 1
ATOM 779 C CA . LYS A 1 98 ? -11.505 6.190 17.946 1.00 93.56 98 LYS A CA 1
ATOM 780 C C . LYS A 1 98 ? -11.904 4.769 18.328 1.00 93.56 98 LYS A C 1
ATOM 782 O O . LYS A 1 98 ? -12.720 4.561 19.228 1.00 93.56 98 LYS A O 1
ATOM 787 N N . ILE A 1 99 ? -11.268 3.805 17.679 1.00 90.62 99 ILE A N 1
ATOM 788 C CA . ILE A 1 99 ? -11.417 2.378 17.947 1.00 90.62 99 ILE A CA 1
ATOM 789 C C . ILE A 1 99 ? -10.296 1.930 18.888 1.00 90.62 99 ILE A C 1
ATOM 791 O O . ILE A 1 99 ? -9.218 2.521 18.936 1.00 90.62 99 ILE A O 1
ATOM 795 N N . ASN A 1 100 ? -10.574 0.908 19.697 1.00 80.44 100 ASN A N 1
ATOM 796 C CA . ASN A 1 100 ? -9.607 0.379 20.651 1.00 80.44 100 ASN A CA 1
ATOM 797 C C . ASN A 1 100 ? -8.333 -0.169 19.973 1.00 80.44 100 ASN A C 1
ATOM 799 O O . ASN A 1 100 ? -8.323 -0.572 18.812 1.00 80.44 100 ASN A O 1
ATOM 803 N N . GLU A 1 101 ? -7.252 -0.247 20.747 1.00 70.81 101 GLU A N 1
ATOM 804 C CA . GLU A 1 101 ? -5.882 -0.467 20.254 1.00 70.81 101 GLU A CA 1
ATOM 805 C C . GLU A 1 101 ? -5.602 -1.876 19.676 1.00 70.81 101 GLU A C 1
ATOM 807 O O . GLU A 1 101 ? -4.474 -2.175 19.288 1.00 70.81 101 GLU A O 1
ATOM 812 N N . ASN A 1 102 ? -6.618 -2.743 19.570 1.00 80.81 102 ASN A N 1
ATOM 813 C CA . ASN A 1 102 ? -6.488 -4.146 19.155 1.00 80.81 102 ASN A CA 1
ATOM 814 C C . ASN A 1 102 ? -7.485 -4.581 18.063 1.00 80.81 102 ASN A C 1
ATOM 816 O O . ASN A 1 102 ? -7.680 -5.782 17.854 1.00 80.81 102 ASN A O 1
ATOM 820 N N . CYS A 1 103 ? -8.112 -3.645 17.347 1.00 92.56 103 CYS A N 1
ATOM 821 C CA . CYS A 1 103 ? -8.980 -3.987 16.223 1.00 92.56 103 CYS A CA 1
ATOM 822 C C . CYS A 1 103 ? -8.160 -4.241 14.948 1.00 92.56 103 CYS A C 1
ATOM 824 O O . CYS A 1 103 ? -7.757 -3.310 14.254 1.00 92.56 103 CYS A O 1
ATOM 826 N N . TRP A 1 104 ? -7.912 -5.515 14.639 1.00 94.81 104 TRP A N 1
ATOM 827 C CA . TRP A 1 104 ? -7.239 -5.922 13.406 1.00 94.81 104 TRP A CA 1
ATOM 828 C C . TRP A 1 104 ? -8.237 -6.397 12.359 1.00 94.81 104 TRP A C 1
ATOM 830 O O . TRP A 1 104 ? -9.072 -7.258 12.637 1.00 94.81 104 TRP A O 1
ATOM 840 N N . ILE A 1 105 ? -8.094 -5.901 11.134 1.00 94.75 105 ILE A N 1
ATOM 841 C CA . ILE A 1 105 ? -8.895 -6.322 9.982 1.00 94.75 105 ILE A CA 1
ATOM 842 C C . ILE A 1 105 ? -7.985 -6.743 8.828 1.00 94.75 105 ILE A C 1
ATOM 844 O O . ILE A 1 105 ? -6.834 -6.315 8.746 1.00 94.75 105 ILE A O 1
ATOM 848 N N . SER A 1 106 ? -8.494 -7.608 7.949 1.00 96.44 106 SER A N 1
ATOM 849 C CA . SER A 1 106 ? -7.801 -7.973 6.708 1.00 96.44 106 SER A CA 1
ATOM 850 C C . SER A 1 106 ? -8.319 -7.103 5.567 1.00 96.44 106 SER A C 1
ATOM 852 O O . SER A 1 106 ? -9.531 -7.013 5.379 1.00 96.44 106 SER A O 1
ATOM 854 N N . VAL A 1 107 ? -7.419 -6.477 4.813 1.00 96.88 107 VAL A N 1
ATOM 855 C CA . VAL A 1 107 ? -7.742 -5.578 3.693 1.00 96.88 107 VAL A CA 1
ATOM 856 C C . VAL A 1 107 ? -6.943 -5.978 2.461 1.00 96.88 107 VAL A C 1
ATOM 858 O O . VAL A 1 107 ? -5.824 -6.468 2.594 1.00 96.88 107 VAL A O 1
ATOM 861 N N . ASN A 1 108 ? -7.507 -5.775 1.272 1.00 97.38 108 ASN A N 1
ATOM 862 C CA . ASN A 1 108 ? -6.725 -5.812 0.037 1.00 97.38 108 ASN A CA 1
ATOM 863 C C . ASN A 1 108 ? -6.151 -4.418 -0.224 1.00 97.38 108 ASN A C 1
ATOM 865 O O . ASN A 1 108 ? -6.848 -3.425 -0.029 1.00 97.38 108 ASN A O 1
ATOM 869 N N . THR A 1 109 ? -4.899 -4.358 -0.655 1.00 96.75 109 THR A N 1
ATOM 870 C CA . THR A 1 109 ? -4.209 -3.120 -1.030 1.00 96.75 109 THR A CA 1
ATOM 871 C C . THR A 1 109 ? -3.137 -3.406 -2.081 1.00 96.75 109 THR A C 1
ATOM 873 O O . THR A 1 109 ? -2.818 -4.571 -2.336 1.00 96.75 109 THR A O 1
ATOM 876 N N . TYR A 1 110 ? -2.578 -2.353 -2.666 1.00 97.00 110 TYR A N 1
ATOM 877 C CA . TYR A 1 110 ? -1.536 -2.406 -3.683 1.00 97.00 110 TYR A CA 1
ATOM 878 C C . TYR A 1 110 ? -0.190 -2.053 -3.047 1.00 97.00 110 TYR A C 1
ATOM 880 O O . TYR A 1 110 ? -0.036 -1.014 -2.407 1.00 97.00 110 TYR A O 1
ATOM 888 N N . ILE A 1 111 ? 0.773 -2.967 -3.162 1.00 96.12 111 ILE A N 1
ATOM 889 C CA . ILE A 1 111 ? 2.115 -2.839 -2.585 1.00 96.12 111 ILE A CA 1
ATOM 890 C C . ILE A 1 111 ? 3.111 -2.614 -3.710 1.00 96.12 111 ILE A C 1
ATOM 892 O O . ILE A 1 111 ? 3.113 -3.372 -4.680 1.00 96.12 111 ILE A O 1
ATOM 896 N N . TRP A 1 112 ? 3.970 -1.614 -3.547 1.00 95.88 112 TRP A N 1
ATOM 897 C CA . TRP A 1 112 ? 5.063 -1.336 -4.467 1.00 95.88 112 TRP A CA 1
ATOM 898 C C . TRP A 1 112 ? 6.052 -2.504 -4.498 1.00 95.88 112 TRP A C 1
ATOM 900 O O . TRP A 1 112 ? 6.474 -3.018 -3.458 1.00 95.88 112 TRP A O 1
ATOM 910 N N . ASN A 1 113 ? 6.396 -2.942 -5.703 1.00 95.19 113 ASN A N 1
ATOM 911 C CA . ASN A 1 113 ? 7.126 -4.179 -5.958 1.00 95.19 113 ASN A CA 1
ATOM 912 C C . ASN A 1 113 ? 8.589 -3.951 -6.354 1.00 95.19 113 ASN A C 1
ATOM 914 O O . ASN A 1 113 ? 9.377 -4.897 -6.374 1.00 95.19 113 ASN A O 1
ATOM 918 N N . TRP A 1 114 ? 8.965 -2.725 -6.712 1.00 93.94 114 TRP A N 1
ATOM 919 C CA . TRP A 1 114 ? 10.318 -2.430 -7.173 1.00 93.94 114 TRP A CA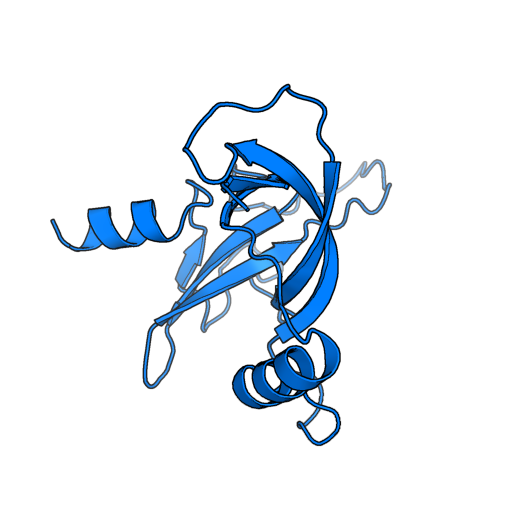 1
ATOM 920 C C . TRP A 1 114 ? 11.222 -1.955 -6.028 1.00 93.94 114 TRP A C 1
ATOM 922 O O . TRP A 1 114 ? 10.736 -1.438 -5.019 1.00 93.94 114 TRP A O 1
ATOM 932 N N . PRO A 1 115 ? 12.550 -2.125 -6.150 1.00 92.94 115 PRO A N 1
ATOM 933 C CA . PRO A 1 115 ? 13.490 -1.593 -5.171 1.00 92.94 115 PRO A CA 1
ATOM 934 C C . PRO A 1 115 ? 13.327 -0.080 -5.003 1.00 92.94 115 PRO A C 1
ATOM 936 O O . PRO A 1 115 ? 13.211 0.643 -5.990 1.00 92.94 115 PRO A O 1
ATOM 939 N N . VAL A 1 116 ? 13.339 0.390 -3.755 1.00 93.75 116 VAL A N 1
ATOM 940 C CA . VAL A 1 116 ? 13.260 1.826 -3.434 1.00 93.75 116 VAL A CA 1
ATOM 941 C C . VAL A 1 116 ? 14.603 2.434 -3.050 1.00 93.75 116 VAL A C 1
ATOM 943 O O . VAL A 1 116 ? 14.800 3.632 -3.219 1.00 93.75 116 VAL A O 1
ATOM 946 N N . GLU A 1 117 ? 15.532 1.606 -2.577 1.00 91.38 117 GLU A N 1
ATOM 947 C CA . GLU A 1 117 ? 16.875 1.985 -2.140 1.00 91.38 117 GLU A CA 1
ATOM 948 C C . GLU A 1 117 ? 17.897 1.021 -2.758 1.00 91.38 117 GLU A C 1
ATOM 950 O O . GLU A 1 117 ? 17.612 -0.168 -2.941 1.00 91.38 117 GLU A O 1
ATOM 955 N N . ASN A 1 118 ? 19.078 1.533 -3.102 1.00 90.25 118 ASN A N 1
ATOM 956 C CA . ASN A 1 118 ? 20.218 0.722 -3.520 1.00 90.25 118 ASN A CA 1
ATOM 957 C C . ASN A 1 118 ? 21.002 0.200 -2.296 1.00 90.25 118 ASN A C 1
ATOM 959 O O . ASN A 1 118 ? 20.681 0.495 -1.148 1.00 90.25 118 ASN A O 1
ATOM 963 N N . GLU A 1 119 ? 22.071 -0.557 -2.538 1.00 86.75 119 GLU A N 1
ATOM 964 C CA . GLU A 1 119 ? 22.940 -1.113 -1.486 1.00 86.75 119 GLU A CA 1
ATOM 965 C C . GLU A 1 119 ? 23.615 -0.064 -0.580 1.00 86.75 119 GLU A C 1
ATOM 967 O O . GLU A 1 119 ? 24.003 -0.379 0.543 1.00 86.75 119 GLU A O 1
ATOM 972 N N . ASN A 1 120 ? 23.722 1.186 -1.035 1.00 87.12 120 ASN A N 1
ATOM 973 C CA . ASN A 1 120 ? 24.296 2.295 -0.272 1.00 87.12 120 ASN A CA 1
ATOM 974 C C . ASN A 1 120 ? 23.241 3.072 0.536 1.00 87.12 120 ASN A C 1
ATOM 976 O O . ASN A 1 120 ? 23.604 3.978 1.292 1.00 87.12 120 ASN A O 1
ATOM 980 N N . GLY A 1 121 ? 21.958 2.723 0.389 1.00 83.62 121 GLY A N 1
ATOM 981 C CA . GLY A 1 121 ? 20.829 3.452 0.963 1.00 83.62 121 GLY A CA 1
ATOM 982 C C . GLY A 1 121 ? 20.402 4.674 0.143 1.00 83.62 121 GLY A C 1
ATOM 983 O O . GLY A 1 121 ? 19.633 5.491 0.638 1.00 83.62 121 GLY A O 1
ATOM 984 N N . ASP A 1 122 ? 20.879 4.839 -1.096 1.00 90.56 122 ASP A N 1
ATOM 985 C CA . ASP A 1 122 ? 20.395 5.919 -1.961 1.00 90.56 122 ASP A CA 1
ATOM 986 C C . ASP A 1 122 ? 19.071 5.520 -2.615 1.00 90.56 122 ASP A C 1
ATOM 988 O O . ASP A 1 122 ? 18.913 4.386 -3.078 1.00 90.56 122 ASP A O 1
ATOM 992 N N . LEU A 1 123 ? 18.141 6.471 -2.714 1.00 92.94 123 LEU A N 1
ATOM 993 C CA . LEU A 1 123 ? 16.856 6.249 -3.372 1.00 92.94 123 LEU A CA 1
ATOM 994 C C . LEU A 1 123 ? 17.033 5.994 -4.873 1.00 92.94 123 LEU A C 1
ATOM 996 O O . LEU A 1 123 ? 17.811 6.665 -5.557 1.00 92.94 123 LEU A O 1
ATOM 1000 N N . ILE A 1 124 ? 16.285 5.020 -5.386 1.00 94.69 124 ILE A N 1
ATOM 1001 C CA . ILE A 1 124 ? 16.305 4.630 -6.796 1.00 94.69 124 ILE A CA 1
ATOM 1002 C C . ILE A 1 124 ? 15.159 5.339 -7.516 1.00 94.69 124 ILE A C 1
ATOM 1004 O O . ILE A 1 124 ? 14.000 5.194 -7.135 1.00 94.69 124 ILE A O 1
ATOM 1008 N N . ALA A 1 125 ? 15.465 6.073 -8.590 1.00 92.88 125 ALA A N 1
ATOM 1009 C CA . ALA A 1 125 ? 14.432 6.666 -9.438 1.00 92.88 125 ALA A CA 1
ATOM 1010 C C . ALA A 1 125 ? 13.432 5.583 -9.912 1.00 92.88 125 ALA A C 1
ATOM 1012 O O . ALA A 1 125 ? 13.875 4.512 -10.330 1.00 92.88 125 ALA A O 1
ATOM 1013 N N . PRO A 1 126 ? 12.111 5.835 -9.869 1.00 94.62 126 PRO A N 1
ATOM 1014 C CA . PRO A 1 126 ? 11.460 7.145 -9.728 1.00 94.62 126 PRO A CA 1
ATOM 1015 C C . PRO A 1 126 ? 11.168 7.599 -8.283 1.00 94.62 126 PRO A C 1
ATOM 1017 O O . PRO A 1 126 ? 10.484 8.606 -8.084 1.00 94.62 126 PRO A O 1
ATOM 1020 N N . VAL A 1 127 ? 11.673 6.896 -7.266 1.00 95.69 127 VAL A N 1
ATOM 1021 C CA . VAL A 1 127 ? 11.498 7.270 -5.857 1.00 95.69 127 VAL A CA 1
ATOM 1022 C C . VAL A 1 127 ? 12.260 8.556 -5.555 1.00 95.69 127 VAL A C 1
ATOM 1024 O O . VAL A 1 127 ? 13.454 8.665 -5.834 1.00 95.69 127 VAL A O 1
ATOM 1027 N N . VAL A 1 128 ? 11.575 9.528 -4.958 1.00 94.75 128 VAL A N 1
ATOM 1028 C CA . VAL A 1 128 ? 12.157 10.843 -4.655 1.00 94.75 128 VAL A CA 1
ATOM 1029 C C . VAL A 1 128 ? 12.413 11.034 -3.163 1.00 94.75 128 VAL A C 1
ATOM 1031 O O . VAL A 1 128 ? 13.428 11.618 -2.796 1.00 94.75 128 VAL A O 1
ATOM 1034 N N . GLU A 1 129 ? 11.526 10.550 -2.293 1.00 94.00 129 GLU A N 1
ATOM 1035 C CA . GLU A 1 129 ? 11.716 10.619 -0.838 1.00 94.00 129 GLU A CA 1
ATOM 1036 C C . GLU A 1 129 ? 10.885 9.562 -0.101 1.00 94.00 129 GLU A C 1
ATOM 1038 O O . GLU A 1 129 ? 9.838 9.127 -0.592 1.00 94.00 129 GLU A O 1
ATOM 1043 N N . CYS A 1 130 ? 11.328 9.187 1.104 1.00 93.25 130 CYS A N 1
ATOM 1044 C CA . CYS A 1 130 ? 10.449 8.536 2.071 1.00 93.25 130 CYS A CA 1
ATOM 1045 C C . CYS A 1 130 ? 9.583 9.587 2.771 1.00 93.25 130 CYS A C 1
ATOM 1047 O O . CYS A 1 130 ? 10.067 10.626 3.221 1.00 93.25 130 CYS A O 1
ATOM 1049 N N . ILE A 1 131 ? 8.297 9.295 2.916 1.00 93.81 131 ILE A N 1
ATOM 1050 C CA . ILE A 1 131 ? 7.345 10.133 3.631 1.00 93.81 131 ILE A CA 1
ATOM 1051 C C . ILE A 1 131 ? 7.358 9.712 5.103 1.00 93.81 131 ILE A C 1
ATOM 1053 O O . ILE A 1 131 ? 6.635 8.803 5.510 1.00 93.81 131 ILE A O 1
ATOM 1057 N N . GLU A 1 132 ? 8.160 10.403 5.918 1.00 91.38 132 GLU A N 1
ATOM 1058 C CA . GLU A 1 132 ? 8.336 10.093 7.350 1.00 91.38 132 GLU A CA 1
ATOM 1059 C C . GLU A 1 132 ? 7.026 10.096 8.146 1.00 91.38 132 GLU A C 1
ATOM 1061 O O . GLU A 1 132 ? 6.888 9.352 9.108 1.00 91.38 132 GLU A O 1
ATOM 1066 N N . SER A 1 133 ? 6.018 10.877 7.751 1.00 92.62 133 SER A N 1
ATOM 1067 C CA . SER A 1 133 ? 4.711 10.834 8.422 1.00 92.62 133 SER A CA 1
ATOM 1068 C C . SER A 1 133 ? 3.943 9.533 8.181 1.00 92.62 133 SER A C 1
ATOM 1070 O O . SER A 1 133 ? 3.020 9.232 8.933 1.00 92.62 133 SER A O 1
ATOM 1072 N N . GLY A 1 134 ? 4.268 8.788 7.119 1.00 94.38 134 GLY A N 1
ATOM 1073 C CA . GLY A 1 134 ? 3.450 7.677 6.635 1.00 94.38 134 GLY A CA 1
ATOM 1074 C C . GLY A 1 134 ? 2.067 8.109 6.131 1.00 94.38 134 GLY A C 1
ATOM 1075 O O . GLY A 1 134 ? 1.203 7.258 5.952 1.00 94.38 134 GLY A O 1
ATOM 1076 N N . ASP A 1 135 ? 1.842 9.410 5.926 1.00 94.94 135 ASP A N 1
ATOM 1077 C CA . ASP A 1 135 ? 0.553 10.003 5.557 1.00 94.94 135 ASP A CA 1
ATOM 1078 C C . ASP A 1 135 ? 0.726 10.889 4.316 1.00 94.94 135 ASP A C 1
ATOM 1080 O O . ASP A 1 135 ? 1.342 11.962 4.373 1.00 94.94 135 ASP A O 1
ATOM 1084 N N . TRP A 1 136 ? 0.163 10.427 3.197 1.00 94.62 136 TRP A N 1
ATOM 1085 C CA . TRP A 1 136 ? 0.198 11.117 1.907 1.00 94.62 136 TRP A CA 1
ATOM 1086 C C . TRP A 1 136 ? -0.492 12.487 1.931 1.00 94.62 136 TRP A C 1
ATOM 1088 O O . TRP A 1 136 ? -0.006 13.453 1.334 1.00 94.62 136 TRP A O 1
ATOM 1098 N N . LEU A 1 137 ? -1.626 12.602 2.624 1.00 91.94 137 LEU A N 1
ATOM 1099 C CA . LEU A 1 137 ? -2.382 13.852 2.678 1.00 91.94 137 LEU A CA 1
ATOM 1100 C C . LEU A 1 137 ? -1.631 14.893 3.505 1.00 91.94 137 LEU A C 1
ATOM 1102 O O . LEU A 1 137 ? -1.582 16.066 3.133 1.00 91.94 137 LEU A O 1
ATOM 1106 N N . LEU A 1 138 ? -0.991 14.481 4.600 1.00 91.38 138 LEU A N 1
ATOM 1107 C CA . LEU A 1 138 ? -0.126 15.379 5.363 1.00 91.38 138 LEU A CA 1
ATOM 1108 C C . LEU A 1 138 ? 1.087 15.832 4.534 1.00 91.38 138 LEU A C 1
ATOM 1110 O O . LEU A 1 138 ? 1.462 17.004 4.583 1.00 91.38 138 LEU A O 1
ATOM 1114 N N . HIS A 1 139 ? 1.671 14.924 3.750 1.00 89.81 139 HIS A N 1
ATOM 1115 C CA . HIS A 1 139 ? 2.806 15.216 2.879 1.00 89.81 139 HIS A CA 1
ATOM 1116 C C . HIS A 1 139 ? 2.473 16.271 1.812 1.00 89.81 139 HIS A C 1
ATOM 1118 O O . HIS A 1 139 ? 3.144 17.300 1.709 1.00 89.81 139 HIS A O 1
ATOM 1124 N N . THR A 1 140 ? 1.396 16.055 1.058 1.00 87.12 140 THR A N 1
ATOM 1125 C CA . THR A 1 140 ? 0.979 16.947 -0.037 1.00 87.12 140 THR A CA 1
ATOM 1126 C C . THR A 1 140 ? 0.524 18.322 0.459 1.00 87.12 140 THR A C 1
ATOM 1128 O O . THR A 1 140 ? 0.853 19.339 -0.151 1.00 87.12 140 THR A O 1
ATOM 1131 N N . ASN A 1 141 ? -0.145 18.397 1.613 1.00 85.62 141 ASN A N 1
ATOM 1132 C CA . ASN A 1 141 ? -0.553 19.671 2.214 1.00 85.62 141 ASN A CA 1
ATOM 1133 C C . ASN A 1 141 ? 0.627 20.549 2.658 1.00 85.62 141 ASN A C 1
ATOM 1135 O O . ASN A 1 141 ? 0.511 21.775 2.654 1.00 85.62 141 ASN A O 1
ATOM 1139 N N . ASN A 1 142 ? 1.752 19.946 3.046 1.00 77.38 142 ASN A N 1
ATOM 1140 C CA . ASN A 1 142 ? 2.944 20.692 3.447 1.00 77.38 142 ASN A CA 1
ATOM 1141 C C . ASN A 1 142 ? 3.744 21.220 2.249 1.00 77.38 142 ASN A C 1
ATOM 1143 O O . ASN A 1 142 ? 4.379 22.260 2.383 1.00 77.38 142 ASN A O 1
ATOM 1147 N N . LYS A 1 143 ? 3.686 20.556 1.086 1.00 68.56 143 LYS A N 1
ATOM 1148 C CA . LYS A 1 143 ? 4.337 21.023 -0.154 1.00 68.56 143 LYS A CA 1
ATOM 1149 C C . LYS A 1 143 ? 3.622 22.202 -0.825 1.00 68.56 143 LYS A C 1
ATOM 1151 O O . LYS A 1 143 ? 4.244 22.931 -1.588 1.00 68.56 143 LYS A O 1
ATOM 1156 N N . ASN A 1 144 ? 2.336 22.398 -0.535 1.00 61.38 144 ASN A N 1
ATOM 1157 C CA . ASN A 1 144 ? 1.512 23.471 -1.106 1.00 61.38 144 ASN A CA 1
ATOM 1158 C C . ASN A 1 144 ? 1.504 24.770 -0.268 1.00 61.38 144 ASN A C 1
ATOM 1160 O O . ASN A 1 144 ? 0.663 25.640 -0.503 1.00 61.38 144 ASN A O 1
ATOM 1164 N N . LYS A 1 145 ? 2.394 24.895 0.724 1.00 50.72 145 LYS A N 1
ATOM 1165 C CA . LYS A 1 145 ? 2.597 26.101 1.543 1.00 50.72 145 LYS A CA 1
ATOM 1166 C C . LYS A 1 145 ? 3.920 26.765 1.199 1.00 50.72 145 LYS A C 1
ATOM 1168 O O . LYS A 1 145 ? 3.939 28.015 1.216 1.00 50.72 145 LYS A O 1
#

InterPro domains:
  IPR009288 Gamma-glutamylcyclotransferase, AIG2-like domain [PF06094] (2-137)
  IPR036568 Gamma-glutamyl cyclotransferase-like superfamily [SSF110857] (6-139)

Foldseek 3Di:
DFKWKDFQKWWFWFDDPVDIDIAIAHRDPPVDPDPDDDQPADAPDGMAMDTADDDPDCVVVVQVVCVVQQNHPPRDPPGQKDWDWDKIGDQADPVRHGDDPPDIDIGIDIHGDDDQADSNRDGDPSTDDIDNVSYPVVVVVVVVD

pLDDT: mean 86.98, std 15.71, range [34.91, 97.38]

Secondary structure (DSSP, 8-state):
--EEEEESEEEEEE--SSS-EEEEEE---------S----------EEEEE----SSHHHHHHHHHHHTT-STTS-SS-SEEEEEEEEEE-B-TT-PBPPTT-EEEEEEEEE-S--B-TTSPBPTTEEEE-TTS-HHHHHHHHT-